Protein AF-A0A7X6ZD55-F1 (afdb_monomer_lite)

Secondary structure (DSSP, 8-state):
-TTTTTGGGEEEEEEEEEEEE--S-PPTT--EEEEEEEEEESS---TTSS----EEEEE-SSTTSPPEEEEEE---

Foldseek 3Di:
DQCCLPPVFFPDKDWDDWDWDDDDPDDPPDTDIDTDIDTDGNDDPDPPVVDADKDWDWDDPDPPDDIDTPDIDRDD

pLDDT: mean 78.73, std 14.82, range [45.03, 96.19]

Radius of gyration: 20.6 Å; chains: 1; bounding box: 48×33×42 Å

Structure (mmCIF, N/CA/C/O backbone):
data_AF-A0A7X6ZD55-F1
#
_entry.id   AF-A0A7X6ZD55-F1
#
loop_
_atom_site.group_PDB
_atom_site.id
_atom_site.type_symbol
_atom_site.label_atom_id
_atom_site.label_alt_id
_atom_site.label_comp_id
_atom_site.label_asym_id
_atom_site.label_entity_id
_atom_site.label_seq_id
_atom_site.pdbx_PDB_ins_code
_atom_site.Cartn_x
_atom_site.Cartn_y
_atom_site.Cartn_z
_atom_site.occupancy
_atom_site.B_iso_or_equiv
_atom_site.auth_seq_id
_atom_site.auth_comp_id
_atom_site.auth_asym_id
_atom_site.auth_atom_id
_atom_site.pdbx_PDB_model_num
ATOM 1 N N . ASP A 1 1 ? 17.665 2.650 3.132 1.00 46.84 1 ASP A N 1
ATOM 2 C CA . ASP A 1 1 ? 16.304 3.213 3.081 1.00 46.84 1 ASP A CA 1
ATOM 3 C C . ASP A 1 1 ? 15.313 2.202 2.546 1.00 46.84 1 ASP A C 1
ATOM 5 O O . ASP A 1 1 ? 15.275 1.950 1.353 1.00 46.84 1 ASP A O 1
ATOM 9 N N . VAL A 1 2 ? 14.516 1.621 3.440 1.00 45.03 2 VAL A N 1
ATOM 10 C CA . VAL A 1 2 ? 13.495 0.597 3.137 1.00 45.03 2 VAL A CA 1
ATOM 11 C C . VAL A 1 2 ? 12.282 1.182 2.376 1.00 45.03 2 VAL A C 1
ATOM 13 O O . VAL A 1 2 ? 11.404 0.461 1.924 1.00 45.03 2 VAL A O 1
ATOM 16 N N . PHE A 1 3 ? 12.252 2.505 2.183 1.00 48.19 3 PHE A N 1
ATOM 17 C CA . PHE A 1 3 ? 11.139 3.252 1.591 1.00 48.19 3 PHE A CA 1
ATOM 18 C C . PHE A 1 3 ? 11.278 3.530 0.088 1.00 48.19 3 PHE A C 1
ATOM 20 O O . PHE A 1 3 ? 10.383 4.141 -0.496 1.00 48.19 3 PHE A O 1
ATOM 27 N N . MET A 1 4 ? 12.378 3.111 -0.549 1.00 52.47 4 MET A N 1
ATOM 28 C CA . MET A 1 4 ? 12.635 3.418 -1.965 1.00 52.47 4 MET A CA 1
ATOM 29 C C . MET A 1 4 ? 11.652 2.742 -2.927 1.00 52.47 4 MET A C 1
ATOM 31 O O . MET A 1 4 ? 11.489 3.254 -4.029 1.00 52.47 4 MET A O 1
ATOM 35 N N . ASP A 1 5 ? 10.966 1.680 -2.490 1.00 57.66 5 ASP A N 1
ATOM 36 C CA . ASP A 1 5 ? 9.925 0.984 -3.260 1.00 57.66 5 ASP A CA 1
ATOM 37 C C . ASP A 1 5 ? 8.491 1.364 -2.826 1.00 57.66 5 ASP A C 1
ATOM 39 O O . ASP A 1 5 ? 7.528 0.957 -3.471 1.00 57.66 5 ASP A O 1
ATOM 43 N N . GLY A 1 6 ? 8.342 2.161 -1.755 1.00 63.44 6 GLY A N 1
ATOM 44 C CA . GLY A 1 6 ? 7.058 2.654 -1.236 1.00 63.44 6 GLY A CA 1
ATOM 45 C C . GLY A 1 6 ? 6.572 3.933 -1.934 1.00 63.44 6 GLY A C 1
ATOM 46 O O . GLY A 1 6 ? 6.807 4.138 -3.124 1.00 63.44 6 GLY A O 1
ATOM 47 N N . GLU A 1 7 ? 5.925 4.850 -1.202 1.00 63.34 7 GLU A N 1
ATOM 48 C CA . GLU A 1 7 ? 5.391 6.111 -1.763 1.00 63.34 7 GLU A CA 1
ATOM 49 C C . GLU A 1 7 ? 6.445 6.946 -2.519 1.00 63.34 7 GLU A C 1
ATOM 51 O O . GLU A 1 7 ? 6.134 7.592 -3.520 1.00 63.34 7 GLU A O 1
ATOM 56 N N . GLY A 1 8 ? 7.718 6.878 -2.107 1.00 74.44 8 GLY A N 1
ATOM 57 C CA . GLY A 1 8 ? 8.828 7.558 -2.784 1.00 74.44 8 GLY A CA 1
ATOM 58 C C . GLY A 1 8 ? 9.062 7.101 -4.234 1.00 74.44 8 GLY A C 1
ATOM 59 O O . GLY A 1 8 ? 9.560 7.882 -5.061 1.00 74.44 8 GLY A O 1
ATOM 60 N N . ASN A 1 9 ? 8.649 5.876 -4.577 1.00 76.31 9 ASN A N 1
ATOM 61 C CA . ASN A 1 9 ? 8.745 5.313 -5.925 1.00 76.31 9 ASN A CA 1
ATOM 62 C C . ASN A 1 9 ? 7.579 5.719 -6.837 1.00 76.31 9 ASN A C 1
ATOM 64 O O . ASN A 1 9 ? 7.618 5.461 -8.042 1.00 76.31 9 ASN A O 1
ATOM 68 N N . VAL A 1 10 ? 6.531 6.355 -6.310 1.00 84.19 10 VAL A N 1
ATOM 69 C CA . VAL A 1 10 ? 5.379 6.763 -7.121 1.00 84.19 10 VAL A CA 1
ATOM 70 C C . VAL A 1 10 ? 5.799 7.877 -8.082 1.00 84.19 10 VAL A C 1
ATOM 72 O O . VAL A 1 10 ? 6.382 8.892 -7.689 1.00 84.19 10 VAL A O 1
ATOM 75 N N . LYS A 1 11 ? 5.525 7.676 -9.373 1.00 88.38 11 LYS A N 1
ATOM 76 C CA . LYS A 1 11 ? 5.722 8.666 -10.440 1.00 88.38 11 LYS A CA 1
ATOM 77 C C . LYS A 1 11 ? 4.462 9.497 -10.642 1.00 88.38 11 LYS A C 1
ATOM 79 O O . LYS A 1 11 ? 4.544 10.718 -10.731 1.00 88.38 11 LYS A O 1
ATOM 84 N N . SER A 1 12 ? 3.316 8.833 -10.733 1.00 90.62 12 SER A N 1
ATOM 85 C CA . SER A 1 12 ? 2.017 9.484 -10.874 1.00 90.62 12 SER A CA 1
ATOM 86 C C . SER A 1 12 ? 0.899 8.589 -10.362 1.00 90.62 12 SER A C 1
ATOM 88 O O . SER A 1 12 ? 1.042 7.368 -10.316 1.00 90.62 12 SER A O 1
ATOM 90 N N . VAL A 1 13 ? -0.224 9.213 -10.019 1.00 90.31 13 VAL A N 1
ATOM 91 C CA . VAL A 1 13 ? -1.444 8.543 -9.563 1.00 90.31 13 VAL A CA 1
ATOM 92 C C . VAL A 1 13 ? -2.610 9.052 -10.391 1.00 90.31 13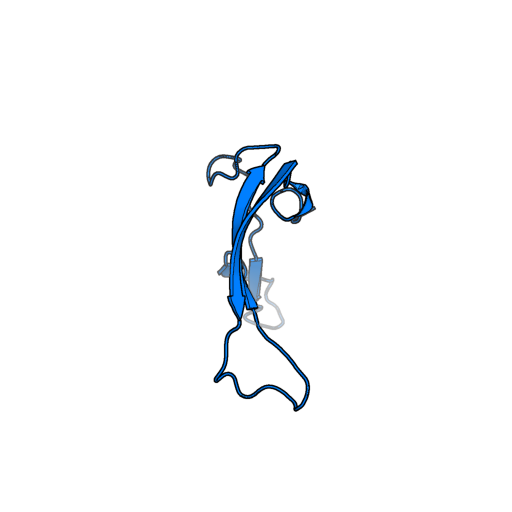 VAL A C 1
ATOM 94 O O . VAL A 1 13 ? -2.739 10.262 -10.592 1.00 90.31 13 VAL A O 1
ATOM 97 N N . LYS A 1 14 ? -3.470 8.144 -10.847 1.00 92.75 14 LYS A N 1
ATOM 98 C CA . LYS A 1 14 ? -4.758 8.486 -11.446 1.00 92.75 14 LYS A CA 1
ATOM 99 C C . LYS A 1 14 ? -5.880 7.977 -10.555 1.00 92.75 14 LYS A C 1
ATOM 101 O O . LYS A 1 14 ? -5.978 6.783 -10.295 1.00 92.75 14 LYS A O 1
ATOM 106 N N . LEU A 1 15 ? -6.748 8.885 -10.126 1.00 94.50 15 LEU A N 1
ATOM 107 C CA . LEU A 1 15 ? -7.978 8.525 -9.434 1.00 94.50 15 LEU A CA 1
ATOM 108 C C . LEU A 1 15 ? -8.936 7.828 -10.407 1.00 94.50 15 LEU A C 1
ATOM 110 O O . LEU A 1 15 ? -9.231 8.378 -11.470 1.00 94.50 15 LEU A O 1
ATOM 114 N N . ILE A 1 16 ? -9.389 6.624 -10.056 1.00 94.69 16 ILE A N 1
ATOM 115 C CA . ILE A 1 16 ? -10.353 5.852 -10.852 1.00 94.69 16 ILE A CA 1
ATOM 116 C C . ILE A 1 16 ? -11.755 5.997 -10.268 1.00 94.69 16 ILE A C 1
ATOM 118 O O . ILE A 1 16 ? -12.682 6.312 -11.009 1.00 94.69 16 ILE A O 1
ATOM 122 N N . ASP A 1 17 ? -11.907 5.762 -8.964 1.00 93.12 17 ASP A N 1
ATOM 123 C CA . ASP A 1 17 ? -13.214 5.747 -8.306 1.00 93.12 17 ASP A CA 1
ATOM 124 C C . ASP A 1 17 ? -13.123 6.216 -6.853 1.00 93.12 17 ASP A C 1
ATOM 126 O O . ASP A 1 17 ? -12.105 6.013 -6.181 1.00 93.12 17 ASP A O 1
ATOM 130 N N . VAL A 1 18 ? -14.207 6.829 -6.380 1.00 96.19 18 VAL A N 1
ATOM 131 C CA . VAL A 1 18 ? -14.400 7.237 -4.987 1.00 96.19 18 VAL A CA 1
ATOM 132 C C . VAL A 1 18 ? -15.822 6.894 -4.586 1.00 96.19 18 VAL A C 1
ATOM 134 O O . VAL A 1 18 ? -16.780 7.439 -5.135 1.00 96.19 18 VAL A O 1
ATOM 137 N N . ARG A 1 19 ? -15.961 6.047 -3.569 1.00 91.69 19 ARG A N 1
ATOM 138 C CA . ARG A 1 19 ? -17.261 5.653 -3.032 1.00 91.69 19 ARG A CA 1
ATOM 139 C C . ARG A 1 19 ? -17.321 5.925 -1.541 1.00 91.69 19 ARG A C 1
ATOM 141 O O . ARG A 1 19 ? -16.508 5.386 -0.797 1.00 91.69 19 ARG A O 1
ATOM 148 N N . GLU A 1 20 ? -18.294 6.722 -1.101 1.00 89.38 20 GLU A N 1
ATOM 149 C CA . GLU A 1 20 ? -18.561 6.893 0.331 1.00 89.38 20 GLU A CA 1
ATOM 150 C C . GLU A 1 20 ? -18.983 5.549 0.934 1.00 89.38 20 GLU A C 1
ATOM 152 O O . GLU A 1 20 ? -19.810 4.823 0.372 1.00 89.38 20 GLU A O 1
ATOM 157 N N . MET A 1 21 ? -18.372 5.198 2.056 1.00 86.19 21 MET A N 1
ATOM 158 C CA . MET A 1 21 ? -18.619 3.962 2.783 1.00 86.19 21 MET A CA 1
ATOM 159 C C . MET A 1 21 ? -19.379 4.276 4.070 1.00 86.19 21 MET A C 1
ATOM 161 O O . MET A 1 21 ? -19.223 5.336 4.669 1.00 86.19 21 MET A O 1
ATOM 165 N N . SER A 1 22 ? -20.216 3.335 4.497 1.00 80.31 22 SER A N 1
ATOM 166 C CA . SER A 1 22 ? -20.902 3.384 5.788 1.00 80.31 22 SER A CA 1
ATOM 167 C C . SER A 1 22 ? -20.837 2.011 6.454 1.00 80.31 22 SER A C 1
ATOM 169 O O . SER A 1 22 ? -20.644 0.999 5.777 1.00 80.31 22 SER A O 1
ATOM 171 N N . GLY A 1 23 ? -20.986 1.973 7.780 1.00 72.38 23 GLY A N 1
ATOM 172 C CA . GLY A 1 23 ? -21.038 0.724 8.546 1.00 72.38 23 GLY A CA 1
ATOM 173 C C . GLY A 1 23 ? -19.730 0.296 9.216 1.00 72.38 23 GLY A C 1
ATOM 174 O O . GLY A 1 23 ? -19.702 -0.773 9.820 1.00 72.38 23 GLY A O 1
ATOM 175 N N . MET A 1 24 ? -18.673 1.113 9.169 1.00 68.06 24 MET A N 1
ATOM 176 C CA . MET A 1 24 ? -17.570 1.001 10.128 1.00 68.06 24 MET A CA 1
ATOM 177 C C . MET A 1 24 ? -17.920 1.827 11.376 1.00 68.06 24 MET A C 1
ATOM 179 O O . MET A 1 24 ? -18.504 2.906 11.262 1.00 68.06 24 MET A O 1
ATOM 183 N N . ASN A 1 25 ? -17.640 1.296 12.571 1.00 79.25 25 ASN A N 1
ATOM 184 C CA . ASN A 1 25 ? -17.952 1.926 13.864 1.00 79.25 25 ASN A CA 1
ATOM 185 C C . ASN A 1 25 ? -17.033 3.133 14.141 1.00 79.25 25 ASN A C 1
ATOM 187 O O . ASN A 1 25 ? -16.247 3.117 15.087 1.00 79.25 25 ASN A O 1
ATOM 191 N N . ASN A 1 26 ? -17.112 4.163 13.305 1.00 79.44 26 ASN A N 1
ATOM 192 C CA . ASN A 1 26 ? -16.307 5.370 13.447 1.00 79.44 26 ASN A CA 1
ATOM 193 C C . ASN A 1 26 ? -16.917 6.354 14.432 1.00 79.44 26 ASN A C 1
ATOM 195 O O . ASN A 1 26 ? -18.110 6.311 14.745 1.00 79.44 26 ASN A O 1
ATOM 199 N N . GLU A 1 27 ? -16.082 7.280 14.888 1.00 86.50 27 GLU A N 1
ATOM 200 C CA . GLU A 1 27 ? -16.525 8.361 15.754 1.00 86.50 27 GLU A CA 1
ATOM 201 C C . GLU A 1 27 ? -17.542 9.272 15.036 1.00 86.50 27 GLU A C 1
ATOM 203 O O . GLU A 1 27 ? -17.445 9.496 13.821 1.00 86.50 27 GLU A O 1
ATOM 208 N N . PRO A 1 28 ? -18.526 9.832 15.768 1.00 81.44 28 PRO A N 1
ATOM 209 C CA . PRO A 1 28 ? -19.500 10.752 15.194 1.00 81.44 28 PRO A CA 1
ATOM 210 C C . PRO A 1 28 ? -18.833 11.930 14.471 1.00 81.44 28 PRO A C 1
ATOM 212 O O . PRO A 1 28 ? -18.011 12.641 15.043 1.00 81.44 28 PRO A O 1
ATOM 215 N N . GLY A 1 29 ? -19.230 12.163 13.217 1.00 85.00 29 GLY A N 1
ATOM 216 C CA . GLY A 1 29 ? -18.706 13.247 12.378 1.00 85.00 29 GLY A CA 1
ATOM 217 C C . GLY A 1 29 ? -17.631 12.823 11.372 1.00 85.00 29 GLY A C 1
ATOM 218 O O . GLY A 1 29 ? -17.250 13.636 10.530 1.00 85.00 29 GLY A O 1
ATOM 219 N N . MET A 1 30 ? -17.180 11.567 11.402 1.00 85.19 30 MET A N 1
ATOM 220 C CA . MET A 1 30 ? -16.252 11.033 10.404 1.00 85.19 30 MET A CA 1
ATOM 221 C C . MET A 1 30 ? -16.984 10.533 9.153 1.00 85.19 30 MET A C 1
ATOM 223 O O . MET A 1 30 ? -18.076 9.968 9.234 1.00 85.19 30 MET A O 1
ATOM 227 N N . LYS A 1 31 ? -16.360 10.732 7.988 1.00 85.19 31 LYS A N 1
ATOM 228 C CA . LYS A 1 31 ? -16.781 10.159 6.705 1.00 85.19 31 LYS A CA 1
ATOM 229 C C . LYS A 1 31 ? -15.681 9.269 6.167 1.00 85.19 31 LYS A C 1
ATOM 231 O O . LYS A 1 31 ? -14.505 9.612 6.273 1.00 85.19 31 LYS A O 1
ATOM 236 N N . GLU A 1 32 ? -16.071 8.180 5.530 1.00 84.31 32 GLU A N 1
ATOM 237 C CA . GLU A 1 32 ? -15.135 7.243 4.930 1.00 84.31 32 GLU A CA 1
ATOM 238 C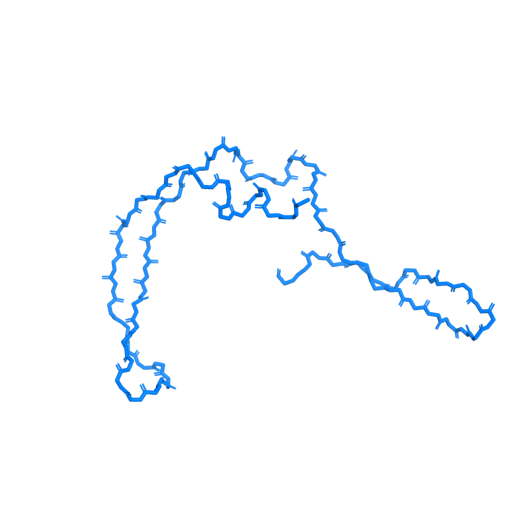 C . GLU A 1 32 ? -15.377 7.099 3.446 1.00 84.31 32 GLU A C 1
ATOM 240 O O . GLU A 1 32 ? -16.514 7.102 2.979 1.00 84.31 32 GLU A O 1
ATOM 245 N N . TYR A 1 33 ? -14.290 6.902 2.713 1.00 89.69 33 TYR A N 1
ATOM 246 C CA . TYR A 1 33 ? -14.327 6.690 1.281 1.00 89.69 33 TYR A CA 1
ATOM 247 C C . TYR A 1 33 ? -13.442 5.501 0.932 1.00 89.69 33 TYR A C 1
ATOM 249 O O . TYR A 1 33 ? -12.277 5.446 1.323 1.00 89.69 33 TYR A O 1
ATOM 257 N N . ALA A 1 34 ? -13.983 4.559 0.167 1.00 88.88 34 ALA A N 1
ATOM 258 C CA . ALA A 1 34 ? -13.171 3.617 -0.580 1.00 88.88 34 ALA A CA 1
ATOM 259 C C . ALA A 1 34 ? -12.670 4.338 -1.835 1.00 88.88 34 ALA A C 1
ATOM 261 O O . ALA A 1 34 ? -13.469 4.883 -2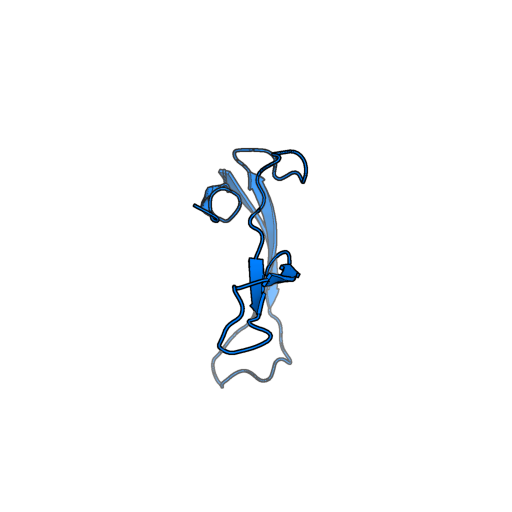.600 1.00 88.88 34 ALA A O 1
ATOM 262 N N . VAL A 1 35 ? -11.353 4.356 -2.029 1.00 90.31 35 VAL A N 1
ATOM 263 C CA . VAL A 1 35 ? -10.712 5.048 -3.148 1.00 90.31 35 VAL A CA 1
ATOM 264 C C . VAL A 1 35 ? -9.950 4.032 -3.985 1.00 90.31 35 VAL A C 1
ATOM 266 O O . VAL A 1 35 ? -9.106 3.304 -3.467 1.00 90.31 35 VAL A O 1
ATOM 269 N N . THR A 1 36 ? -10.237 3.998 -5.284 1.00 90.19 36 THR A N 1
ATOM 270 C CA . THR A 1 36 ? -9.487 3.188 -6.250 1.00 90.19 36 THR A CA 1
ATOM 271 C C . THR A 1 36 ? -8.596 4.102 -7.073 1.00 90.19 36 THR A C 1
ATOM 273 O O . THR A 1 36 ? -9.070 5.076 -7.664 1.00 90.19 36 THR A O 1
ATOM 276 N N . VAL A 1 37 ? -7.309 3.778 -7.143 1.00 91.06 37 VAL A N 1
ATOM 277 C CA . VAL A 1 37 ? -6.321 4.538 -7.910 1.00 91.06 37 VAL A CA 1
ATOM 278 C C . VAL A 1 37 ? -5.456 3.617 -8.764 1.00 91.06 37 VAL A C 1
ATOM 280 O O . VAL A 1 37 ? -5.201 2.471 -8.400 1.00 91.06 37 VAL A O 1
ATOM 283 N N . ASP A 1 38 ? -4.992 4.139 -9.894 1.00 86.25 38 ASP A N 1
ATOM 284 C CA . ASP A 1 38 ? -3.977 3.525 -10.748 1.00 86.25 38 ASP A CA 1
ATOM 285 C C . ASP A 1 38 ? -2.636 4.228 -10.512 1.00 86.25 38 ASP A C 1
ATOM 287 O O . ASP A 1 38 ? -2.493 5.434 -10.755 1.00 86.25 38 ASP A O 1
ATOM 291 N N . TYR A 1 39 ? -1.673 3.475 -9.984 1.00 85.50 39 TYR A N 1
ATOM 292 C CA . TYR A 1 39 ? -0.325 3.951 -9.706 1.00 85.50 39 TYR A CA 1
ATOM 293 C C . TYR A 1 39 ? 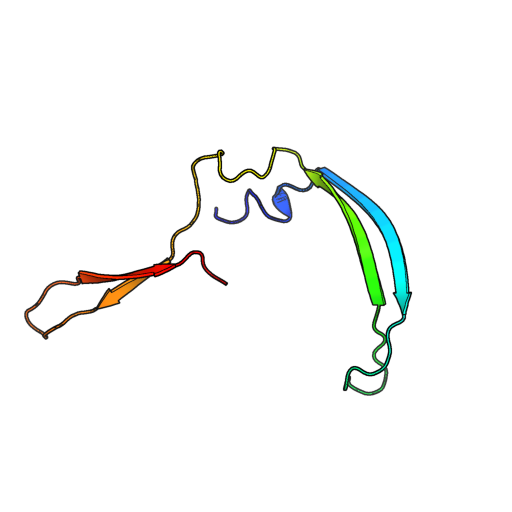0.607 3.656 -10.873 1.00 85.50 39 TYR A C 1
ATOM 295 O O . TYR A 1 39 ? 0.695 2.536 -11.367 1.00 85.50 39 TYR A O 1
ATOM 303 N N . GLN A 1 40 ? 1.405 4.656 -11.229 1.00 86.25 40 GLN A N 1
ATOM 304 C CA . GLN A 1 40 ? 2.563 4.488 -12.095 1.00 86.25 40 GLN A CA 1
ATOM 305 C C . GLN A 1 40 ? 3.821 4.729 -11.267 1.00 86.25 40 GLN A C 1
ATOM 307 O O . GLN A 1 40 ? 3.926 5.746 -10.575 1.00 86.25 40 GLN A O 1
ATOM 312 N N . PHE A 1 41 ? 4.788 3.820 -11.353 1.00 82.44 41 PHE A N 1
ATOM 313 C CA . PHE A 1 41 ? 6.020 3.868 -10.564 1.00 82.44 41 PHE A CA 1
ATOM 314 C C . PHE A 1 41 ? 7.217 4.326 -11.403 1.00 82.44 41 PHE A C 1
ATOM 316 O O . PHE A 1 41 ? 7.220 4.223 -12.631 1.00 82.44 41 PHE A O 1
ATOM 323 N N . LYS A 1 42 ? 8.236 4.890 -10.744 1.00 83.69 42 LYS A N 1
ATOM 324 C CA . LYS A 1 42 ? 9.482 5.342 -11.390 1.00 83.69 42 LYS A CA 1
ATOM 325 C C . LYS A 1 42 ? 10.364 4.157 -11.781 1.00 83.69 42 LYS A C 1
ATOM 327 O O . LYS A 1 42 ? 11.063 4.235 -12.788 1.00 83.69 42 LYS A O 1
ATOM 332 N N . LYS A 1 43 ? 10.328 3.085 -10.988 1.00 77.19 43 LYS A N 1
ATOM 333 C CA . LYS A 1 43 ? 10.998 1.802 -11.230 1.00 77.19 43 LYS A CA 1
ATOM 334 C C . LYS A 1 43 ? 9.997 0.668 -11.033 1.00 77.19 43 LYS A C 1
ATOM 336 O O . LYS A 1 43 ? 9.108 0.792 -10.192 1.00 77.19 43 LYS A O 1
ATOM 341 N N . GLU A 1 44 ? 10.145 -0.415 -11.794 1.00 67.19 44 GLU A N 1
ATOM 342 C CA . GLU A 1 44 ? 9.302 -1.601 -11.630 1.00 67.19 44 GLU A CA 1
ATOM 343 C C . GLU A 1 44 ? 9.434 -2.149 -10.205 1.00 67.19 44 GLU A C 1
ATOM 345 O O . GLU A 1 44 ? 10.535 -2.452 -9.746 1.00 67.19 44 GLU A O 1
ATOM 350 N N . ILE A 1 45 ? 8.304 -2.288 -9.511 1.00 62.12 45 ILE A N 1
ATOM 351 C CA . ILE A 1 45 ? 8.244 -2.979 -8.225 1.00 62.12 45 ILE A CA 1
ATOM 352 C C . ILE A 1 45 ? 8.111 -4.466 -8.549 1.00 62.12 45 ILE A C 1
ATOM 354 O O . ILE A 1 45 ? 7.030 -4.945 -8.884 1.00 62.12 45 ILE A O 1
ATOM 358 N N . THR A 1 46 ? 9.223 -5.195 -8.510 1.00 52.88 46 THR A N 1
ATOM 359 C CA . THR A 1 46 ? 9.241 -6.644 -8.746 1.00 52.88 46 THR A CA 1
ATOM 360 C C . THR A 1 46 ? 9.919 -7.346 -7.580 1.00 52.88 46 THR A C 1
ATOM 362 O O . THR A 1 46 ? 10.789 -6.785 -6.919 1.00 52.88 46 THR A O 1
ATOM 365 N N . SER A 1 47 ? 9.612 -8.627 -7.370 1.00 50.09 47 SER A N 1
ATOM 366 C CA . SER A 1 47 ? 10.430 -9.494 -6.511 1.00 50.09 47 SER A CA 1
ATOM 367 C C . SER A 1 47 ? 11.878 -9.661 -7.016 1.00 50.09 47 SER A C 1
ATOM 369 O O . SER A 1 47 ? 12.678 -10.301 -6.342 1.00 50.09 47 SER A O 1
ATOM 371 N N . ALA A 1 48 ? 12.210 -9.128 -8.201 1.00 45.91 48 ALA A N 1
ATOM 372 C CA . ALA A 1 48 ? 13.453 -9.336 -8.935 1.00 45.91 48 ALA A CA 1
ATOM 373 C C . ALA A 1 48 ? 14.464 -8.175 -8.834 1.00 45.91 48 ALA A C 1
ATOM 375 O O . ALA A 1 48 ? 15.572 -8.318 -9.346 1.00 45.91 48 ALA A O 1
ATOM 376 N N . SER A 1 49 ? 14.155 -7.066 -8.145 1.00 52.56 49 SER A N 1
ATOM 377 C CA . SER A 1 49 ? 15.165 -6.034 -7.828 1.00 52.56 49 SER A CA 1
ATOM 378 C C . SER A 1 49 ? 16.244 -6.536 -6.850 1.00 52.56 49 SER A C 1
ATOM 380 O O . SER A 1 49 ? 17.272 -5.887 -6.685 1.00 52.56 49 SER A O 1
ATOM 382 N N . GLY A 1 50 ? 16.034 -7.706 -6.228 1.00 53.62 50 GLY A N 1
ATOM 383 C CA . GLY A 1 50 ? 17.013 -8.439 -5.416 1.00 53.62 50 GLY A CA 1
ATOM 384 C C . GLY A 1 50 ? 17.216 -7.903 -3.996 1.00 53.62 50 GLY A C 1
ATOM 385 O O . GLY A 1 50 ? 17.714 -8.630 -3.140 1.00 53.62 50 GLY A O 1
ATOM 386 N N . GLU A 1 51 ? 16.789 -6.674 -3.714 1.00 57.94 51 GLU A N 1
ATOM 387 C CA . GLU A 1 51 ? 16.909 -6.052 -2.398 1.00 57.94 51 GLU A CA 1
ATOM 388 C C . GLU A 1 51 ? 15.553 -6.033 -1.701 1.00 57.94 51 GLU A C 1
ATOM 390 O O . GLU A 1 51 ? 14.656 -5.277 -2.059 1.00 57.94 51 GLU A O 1
ATOM 395 N N . GLN A 1 52 ? 15.394 -6.881 -0.687 1.00 65.00 52 GLN A N 1
ATOM 396 C CA . GLN A 1 52 ? 14.201 -6.888 0.145 1.00 65.00 52 GLN A CA 1
ATOM 397 C C . GLN A 1 52 ? 14.602 -6.838 1.621 1.00 65.00 52 GLN A C 1
ATOM 399 O O . GLN A 1 52 ? 15.439 -7.639 2.050 1.00 65.00 52 GLN A O 1
ATOM 404 N N . PRO A 1 53 ? 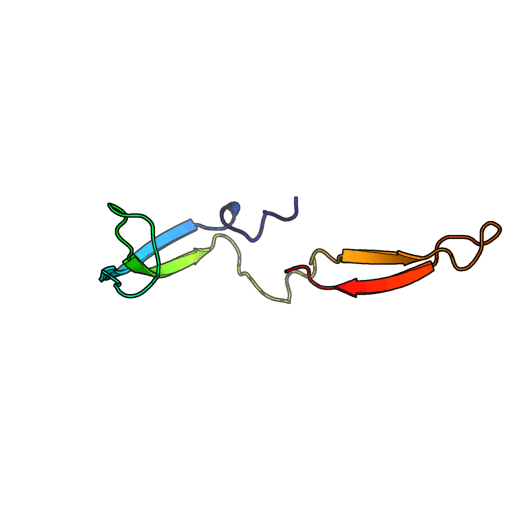14.008 -5.940 2.425 1.00 67.44 53 PRO A N 1
ATOM 405 C CA . PRO A 1 53 ? 14.225 -5.947 3.863 1.00 67.44 53 PRO A CA 1
ATOM 406 C C . PRO A 1 53 ? 13.791 -7.300 4.441 1.00 67.44 53 PRO A C 1
ATOM 408 O O . PRO A 1 53 ? 12.750 -7.859 4.081 1.00 67.44 53 PRO A O 1
ATOM 411 N N . ARG A 1 54 ? 14.610 -7.836 5.345 1.00 75.94 54 ARG A N 1
ATOM 412 C CA . ARG A 1 54 ? 14.300 -9.025 6.137 1.00 75.94 54 ARG A CA 1
ATOM 413 C C . ARG A 1 54 ? 14.385 -8.682 7.602 1.00 75.94 54 ARG A C 1
ATOM 415 O O . ARG A 1 54 ? 15.333 -8.039 8.049 1.00 75.94 54 ARG A O 1
ATOM 422 N N . PHE A 1 55 ? 13.390 -9.136 8.345 1.00 80.38 55 PHE A N 1
ATOM 423 C CA . PHE A 1 55 ? 13.324 -8.947 9.781 1.00 80.38 55 PHE A CA 1
ATOM 424 C C . PHE A 1 55 ? 13.752 -10.250 10.442 1.00 80.38 55 PHE A C 1
ATOM 426 O O . PHE A 1 55 ? 13.099 -11.278 10.276 1.00 80.38 55 PHE A O 1
ATOM 433 N N . LEU A 1 56 ? 14.871 -10.209 11.164 1.00 90.31 56 LEU A N 1
ATOM 434 C CA . LEU A 1 56 ? 15.407 -11.360 11.884 1.00 90.31 56 LEU A CA 1
ATOM 435 C C . LEU A 1 56 ? 15.067 -11.245 13.369 1.00 90.31 56 LEU A C 1
ATOM 437 O O . LEU A 1 56 ? 15.387 -10.241 14.006 1.00 90.31 56 LEU A O 1
ATOM 44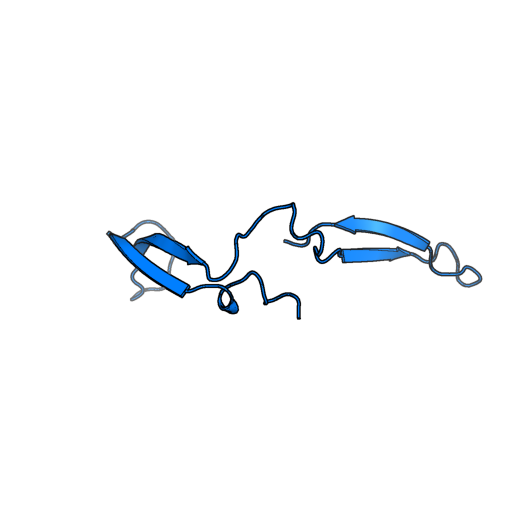1 N N . ILE A 1 57 ? 14.470 -12.291 13.935 1.00 90.62 57 ILE A N 1
ATOM 442 C CA . ILE A 1 57 ? 14.324 -12.434 15.386 1.00 90.62 57 ILE A CA 1
ATOM 443 C C . ILE A 1 57 ? 15.503 -13.258 15.886 1.00 90.62 57 ILE A C 1
ATOM 445 O O . ILE A 1 57 ? 15.745 -14.363 15.399 1.00 90.62 57 ILE A O 1
ATOM 449 N N . LEU A 1 58 ? 16.234 -12.732 16.867 1.00 94.56 58 LEU A N 1
ATOM 450 C CA . LEU A 1 58 ? 17.361 -13.420 17.491 1.00 94.56 58 LEU A CA 1
ATOM 451 C C . LEU A 1 58 ? 17.000 -13.873 18.905 1.00 94.56 58 LEU A C 1
ATOM 453 O O . LEU A 1 58 ? 16.337 -13.152 19.650 1.00 94.56 58 LEU A O 1
ATOM 457 N N . LYS A 1 59 ? 17.488 -15.050 19.299 1.00 93.75 59 LYS A N 1
ATOM 458 C CA . LYS A 1 59 ? 17.285 -15.611 20.639 1.00 93.75 59 LYS A CA 1
ATOM 459 C C . LYS A 1 59 ? 18.615 -16.034 21.259 1.00 93.75 59 LYS A C 1
ATOM 461 O O . LYS A 1 59 ? 19.463 -16.620 20.587 1.00 93.75 59 LYS A O 1
ATOM 466 N N . LYS A 1 60 ? 18.782 -15.749 22.555 1.00 93.12 60 LYS A N 1
ATOM 467 C CA . LYS A 1 60 ? 19.787 -16.399 23.408 1.00 93.12 60 LYS A CA 1
ATOM 468 C C . LYS A 1 60 ? 19.147 -17.591 24.097 1.00 93.12 60 LYS A C 1
ATOM 470 O O . LYS A 1 60 ? 18.098 -17.455 24.721 1.00 93.12 60 LYS A O 1
ATOM 475 N N . GLU A 1 61 ? 19.780 -18.747 23.988 1.00 85.12 61 GLU A N 1
ATOM 476 C CA . GLU A 1 61 ? 19.273 -19.986 24.590 1.00 85.12 61 GLU A CA 1
ATOM 477 C C . GLU A 1 61 ? 19.756 -20.159 26.036 1.00 85.12 61 GLU A C 1
ATOM 479 O O . GLU A 1 61 ? 19.114 -20.837 26.832 1.00 85.12 61 GLU A O 1
ATOM 484 N N . SER A 1 62 ? 20.851 -19.490 26.401 1.00 89.56 62 SER A N 1
ATOM 485 C CA . SER A 1 62 ? 21.352 -19.363 27.771 1.00 89.56 62 SER A CA 1
ATOM 486 C C . SER A 1 62 ? 22.156 -18.071 27.957 1.00 89.56 62 SER A C 1
ATOM 488 O O . SER A 1 62 ? 22.565 -17.432 26.981 1.00 89.56 62 SER A O 1
ATOM 490 N N . ALA A 1 63 ? 22.421 -17.688 29.209 1.00 86.88 63 ALA A N 1
ATOM 491 C CA . ALA A 1 63 ? 23.184 -16.479 29.534 1.00 86.88 63 ALA A CA 1
ATOM 492 C C . ALA A 1 63 ? 24.620 -16.511 28.975 1.00 86.88 63 ALA A C 1
ATOM 494 O O . ALA A 1 63 ? 25.164 -15.470 28.611 1.00 86.88 63 ALA A O 1
ATOM 495 N N . GLN A 1 64 ? 25.206 -17.706 28.875 1.00 92.88 64 GLN A N 1
ATOM 496 C CA . GLN A 1 64 ? 26.555 -17.939 28.358 1.00 92.88 64 GLN A CA 1
ATOM 497 C C . GLN A 1 64 ? 26.586 -18.121 26.831 1.00 92.88 64 GLN A C 1
ATOM 499 O O . GLN A 1 64 ? 27.663 -18.154 26.242 1.00 92.88 64 GLN A O 1
ATOM 504 N N . SER A 1 65 ? 25.426 -18.257 26.179 1.00 85.56 65 SER A N 1
ATOM 505 C CA . SER A 1 65 ? 25.338 -18.452 24.729 1.00 85.56 65 SER A CA 1
ATOM 506 C C . SER A 1 65 ? 25.382 -17.137 23.942 1.00 85.56 65 SER A C 1
ATOM 508 O O . SER A 1 65 ? 24.941 -16.078 24.403 1.00 85.56 65 SER A O 1
ATOM 510 N N . GLY A 1 66 ? 25.889 -17.224 22.710 1.00 91.31 66 GLY A N 1
ATOM 511 C CA . GLY A 1 66 ? 25.732 -16.175 21.704 1.00 91.31 66 GLY A CA 1
ATOM 512 C C . GLY A 1 66 ? 24.300 -16.100 21.158 1.00 91.31 66 GLY A C 1
ATOM 513 O O . GLY A 1 66 ? 23.486 -16.997 21.368 1.00 91.31 66 GLY A O 1
ATOM 514 N N . TRP A 1 67 ? 23.996 -15.021 20.440 1.00 93.31 67 TRP A N 1
ATOM 515 C CA . TRP A 1 67 ? 22.713 -14.849 19.754 1.00 93.31 67 TRP A CA 1
ATOM 516 C C . TRP A 1 67 ? 22.604 -15.786 18.545 1.00 93.31 67 TRP A C 1
ATOM 518 O O . TRP A 1 67 ? 23.543 -15.880 17.754 1.00 93.31 67 TRP A O 1
ATOM 528 N N . ARG A 1 68 ? 21.455 -16.449 18.380 1.00 90.50 68 ARG A N 1
ATOM 529 C CA . ARG A 1 68 ? 21.138 -17.299 17.219 1.00 90.50 68 ARG A CA 1
ATOM 530 C C . ARG A 1 68 ? 19.881 -16.805 16.513 1.00 90.50 68 ARG A C 1
ATOM 532 O O . ARG A 1 68 ? 18.986 -16.270 17.167 1.00 90.50 68 ARG A O 1
ATOM 539 N N . ILE A 1 69 ? 19.813 -16.991 15.194 1.00 92.69 69 ILE A N 1
ATOM 540 C CA . ILE A 1 69 ? 18.616 -16.670 14.406 1.00 92.69 69 ILE A CA 1
ATOM 541 C C . ILE A 1 69 ? 17.501 -17.628 14.814 1.00 92.69 69 ILE A C 1
ATOM 543 O O . ILE A 1 69 ? 17.657 -18.843 14.732 1.00 92.69 69 ILE A O 1
ATOM 547 N N . HIS A 1 70 ? 16.395 -17.063 15.284 1.00 91.31 70 HIS A N 1
ATOM 548 C CA . HIS A 1 70 ? 15.201 -17.797 15.673 1.00 91.31 70 HIS A CA 1
ATOM 549 C C . HIS A 1 70 ? 14.176 -17.845 14.536 1.00 91.31 70 HIS A C 1
ATOM 551 O O . HIS A 1 70 ? 13.584 -18.896 14.307 1.00 91.31 70 HIS A O 1
ATOM 557 N N . SER A 1 71 ? 13.990 -16.738 13.808 1.00 87.56 71 SER A N 1
ATOM 558 C CA . SER A 1 71 ? 13.106 -16.675 12.639 1.00 87.56 71 SER A CA 1
ATOM 559 C C . SER A 1 71 ? 13.449 -15.505 11.712 1.00 87.56 71 SER A C 1
ATOM 561 O O . SER A 1 71 ? 14.081 -14.533 12.130 1.00 87.56 71 SER A O 1
ATOM 563 N N . GLU A 1 72 ? 12.979 -15.595 10.469 1.00 88.94 72 GLU A N 1
ATOM 564 C CA . GLU A 1 72 ? 13.027 -14.550 9.443 1.00 88.94 72 GLU A CA 1
ATOM 565 C C . GLU A 1 72 ? 11.597 -14.224 8.995 1.00 88.94 72 GLU A C 1
ATOM 567 O O . GLU A 1 72 ? 10.767 -15.124 8.864 1.00 88.94 72 GLU A O 1
ATOM 572 N N . GLY A 1 73 ? 11.309 -12.945 8.764 1.00 75.62 73 GLY A N 1
ATOM 573 C CA . GLY A 1 73 ? 10.032 -12.485 8.231 1.00 75.62 73 GLY A CA 1
ATOM 574 C C . GLY A 1 73 ? 10.194 -11.369 7.205 1.00 75.62 73 GLY A C 1
ATOM 575 O O . GLY A 1 73 ? 11.229 -10.701 7.128 1.00 75.62 73 GLY A O 1
ATOM 576 N N . THR A 1 74 ? 9.135 -11.151 6.433 1.00 71.44 74 THR A N 1
ATOM 577 C CA . THR A 1 74 ? 9.039 -10.098 5.412 1.00 71.44 74 THR A CA 1
ATOM 578 C C . THR A 1 74 ? 8.497 -8.772 5.958 1.00 71.44 74 THR A C 1
ATOM 580 O O . THR A 1 74 ? 8.346 -7.831 5.191 1.00 71.44 74 THR A O 1
ATOM 583 N N . GLY A 1 75 ? 8.266 -8.680 7.275 1.00 60.12 75 GLY A N 1
ATOM 584 C CA . GLY A 1 75 ? 7.574 -7.554 7.920 1.00 60.12 75 GLY A CA 1
ATOM 585 C C . GLY A 1 75 ? 6.048 -7.724 7.869 1.00 60.12 75 GLY A C 1
ATOM 586 O O . GLY A 1 75 ? 5.593 -8.723 7.307 1.00 60.12 75 GLY A O 1
ATOM 587 N N . PRO A 1 76 ? 5.260 -6.832 8.500 1.00 49.22 76 PRO A N 1
ATOM 588 C CA . PRO A 1 76 ? 3.845 -6.686 8.155 1.00 49.22 76 PRO A CA 1
ATOM 589 C C . PRO A 1 76 ? 3.662 -6.295 6.683 1.00 49.22 76 PRO A C 1
ATOM 591 O O . PRO A 1 76 ? 4.567 -5.623 6.134 1.00 49.22 76 PRO A O 1
#

Sequence (76 aa):
DVFMDGEGNVKSVKLIDVREMSGMNNEPGMKEYAVTVDYQFKKEITSASGEQPRFLILKKESAQSGWRIHSEGTGP